Protein AF-A0A8T5RUN1-F1 (afdb_monomer_lite)

Secondary structure (DSSP, 8-state):
-HHHHHHH---HHHHHHHHHHHHHHHHHHHHHHHHHHHH-----SSSSSHHHHHHHHHHHHHHHHHHHHHHHHHHHHHSTT-THHHHHHHHHHHHHHHHHHHHHHHHHHHHHHHH-

Radius of gyration: 17.36 Å; chains: 1; bounding box: 39×23×50 Å

Structure (mmCIF, N/CA/C/O backbone):
data_AF-A0A8T5RUN1-F1
#
_entry.id   AF-A0A8T5RUN1-F1
#
loop_
_atom_site.group_PDB
_atom_site.id
_atom_site.type_symbol
_atom_site.label_atom_id
_atom_site.label_alt_id
_atom_site.label_comp_id
_atom_site.label_asym_id
_atom_site.label_entity_id
_atom_site.label_seq_id
_atom_site.pdbx_PDB_ins_code
_atom_site.Cartn_x
_atom_site.Cartn_y
_atom_site.Cartn_z
_atom_site.occupancy
_atom_site.B_iso_or_equiv
_atom_site.auth_seq_id
_atom_site.auth_comp_id
_atom_site.auth_asym_id
_atom_site.auth_atom_id
_atom_site.pdbx_PDB_model_num
ATOM 1 N N . THR A 1 1 ? 1.004 -10.586 -13.027 1.00 51.66 1 THR A N 1
ATOM 2 C CA . THR A 1 1 ? 2.345 -10.942 -13.540 1.00 51.66 1 THR A CA 1
ATOM 3 C C . THR A 1 1 ? 2.361 -10.908 -15.055 1.00 51.66 1 THR A C 1
ATOM 5 O O . THR A 1 1 ? 2.900 -9.957 -15.587 1.00 51.66 1 THR A O 1
ATOM 8 N N . ILE A 1 2 ? 1.642 -11.805 -15.744 1.00 49.16 2 ILE A N 1
ATOM 9 C CA . ILE A 1 2 ? 1.546 -11.826 -17.222 1.00 49.16 2 ILE A CA 1
ATOM 10 C C . ILE A 1 2 ? 1.032 -10.492 -17.799 1.00 49.16 2 ILE A C 1
ATOM 12 O O . ILE A 1 2 ? 1.607 -9.963 -18.740 1.00 49.16 2 ILE A O 1
ATOM 16 N N . PHE A 1 3 ? 0.011 -9.893 -17.177 1.00 53.91 3 PHE A N 1
ATOM 17 C CA . PHE A 1 3 ? -0.553 -8.607 -17.613 1.00 53.91 3 PHE A CA 1
ATOM 18 C C . PHE A 1 3 ? 0.448 -7.437 -17.525 1.00 53.91 3 PHE A C 1
ATOM 20 O O . PHE A 1 3 ? 0.440 -6.563 -18.382 1.00 53.91 3 PHE A O 1
ATOM 27 N N . PHE A 1 4 ? 1.345 -7.445 -16.528 1.00 52.56 4 PHE A N 1
ATOM 28 C CA . PHE A 1 4 ? 2.366 -6.401 -16.364 1.00 52.56 4 PHE A CA 1
ATOM 29 C C . PHE A 1 4 ? 3.527 -6.566 -17.345 1.00 52.56 4 PHE A C 1
ATOM 31 O O . PHE A 1 4 ? 4.055 -5.578 -17.839 1.00 52.56 4 PHE A O 1
ATOM 38 N N . THR A 1 5 ? 3.899 -7.809 -17.653 1.00 52.69 5 THR A N 1
ATOM 39 C CA . THR A 1 5 ? 4.951 -8.113 -18.629 1.00 52.69 5 THR A CA 1
ATOM 40 C C . THR A 1 5 ? 4.497 -7.822 -20.063 1.00 52.69 5 THR A C 1
ATOM 42 O O . THR A 1 5 ? 5.291 -7.333 -20.855 1.00 52.69 5 THR A O 1
ATOM 45 N N . ILE A 1 6 ? 3.224 -8.081 -20.396 1.00 52.16 6 ILE A N 1
ATOM 46 C CA . ILE A 1 6 ? 2.688 -7.903 -21.758 1.00 52.16 6 ILE A CA 1
ATOM 47 C C . ILE A 1 6 ? 2.353 -6.437 -22.082 1.00 52.16 6 ILE A C 1
ATOM 49 O O . ILE A 1 6 ? 2.551 -6.024 -23.218 1.00 52.16 6 ILE A O 1
ATOM 53 N N . LEU A 1 7 ? 1.847 -5.645 -21.128 1.00 52.00 7 LEU A N 1
ATOM 54 C CA . LEU A 1 7 ? 1.411 -4.265 -21.410 1.00 52.00 7 LEU A CA 1
ATOM 55 C C . LEU A 1 7 ? 2.493 -3.195 -21.240 1.00 52.00 7 LEU A C 1
ATOM 57 O O . LEU A 1 7 ? 2.311 -2.092 -21.746 1.00 52.00 7 LEU A O 1
ATOM 61 N N . PHE A 1 8 ? 3.570 -3.472 -20.502 1.00 55.50 8 PHE A N 1
ATOM 62 C CA . PHE A 1 8 ? 4.397 -2.394 -19.945 1.00 55.50 8 PHE A CA 1
ATOM 63 C C . PHE A 1 8 ? 5.912 -2.597 -20.071 1.00 55.50 8 PHE A C 1
ATOM 65 O O . PHE A 1 8 ? 6.655 -1.863 -19.425 1.00 55.50 8 PHE A O 1
ATOM 72 N N . GLU A 1 9 ? 6.371 -3.586 -20.852 1.00 61.59 9 GLU A N 1
ATOM 73 C CA . GLU A 1 9 ? 7.802 -3.893 -21.071 1.00 61.59 9 GLU A CA 1
ATOM 74 C C . GLU A 1 9 ? 8.639 -3.933 -19.773 1.00 61.59 9 GLU A C 1
ATOM 76 O O . GLU A 1 9 ? 9.840 -3.662 -19.761 1.00 61.59 9 GLU A O 1
ATOM 81 N N . PHE A 1 10 ? 8.009 -4.249 -18.636 1.00 65.62 10 PHE A N 1
ATOM 82 C CA . PHE A 1 10 ? 8.719 -4.306 -17.368 1.00 65.62 10 PHE A CA 1
ATOM 83 C C . PHE A 1 10 ? 9.623 -5.532 -17.348 1.00 65.62 10 PHE A C 1
ATOM 85 O O . PHE A 1 10 ? 9.163 -6.664 -17.521 1.00 65.62 10 PHE A O 1
ATOM 92 N N . ASP A 1 11 ? 10.898 -5.292 -17.050 1.00 72.25 11 ASP A N 1
ATOM 93 C CA . ASP A 1 11 ? 11.863 -6.353 -16.801 1.00 72.25 11 ASP A CA 1
ATOM 94 C C . ASP A 1 11 ? 11.396 -7.241 -15.632 1.00 72.25 11 ASP A C 1
ATOM 96 O O . ASP A 1 11 ? 10.728 -6.777 -14.696 1.00 72.25 11 ASP A O 1
ATOM 100 N N . ALA A 1 12 ? 11.750 -8.526 -15.668 1.00 74.88 12 ALA A N 1
ATOM 101 C CA . ALA A 1 12 ? 11.254 -9.538 -14.734 1.00 74.88 12 ALA A CA 1
ATOM 102 C C . ALA A 1 12 ? 11.502 -9.149 -13.265 1.00 74.88 12 ALA A C 1
ATOM 104 O O . ALA A 1 12 ? 10.661 -9.405 -12.400 1.00 74.88 12 ALA A O 1
ATOM 105 N N . PHE A 1 13 ? 12.615 -8.461 -12.994 1.00 80.31 13 PHE A N 1
ATOM 106 C CA . PHE A 1 13 ? 12.932 -7.904 -11.680 1.00 80.31 13 PHE A CA 1
ATOM 107 C C . PHE A 1 13 ? 11.853 -6.936 -11.173 1.00 80.31 13 PHE A C 1
ATOM 109 O O . PHE A 1 13 ? 11.342 -7.097 -10.063 1.00 80.31 13 PHE A O 1
ATOM 116 N N . TYR A 1 14 ? 11.452 -5.958 -11.988 1.00 75.94 14 TYR A N 1
ATOM 117 C CA . TYR A 1 14 ? 10.448 -4.970 -11.593 1.00 75.94 14 TYR A CA 1
ATOM 118 C C . TYR A 1 14 ? 9.073 -5.604 -11.405 1.00 75.94 14 TYR A C 1
ATOM 120 O O . TYR A 1 14 ? 8.355 -5.235 -10.479 1.00 75.94 14 TYR A O 1
ATOM 128 N N . VAL A 1 15 ? 8.725 -6.604 -12.217 1.00 76.88 15 VAL A N 1
ATOM 129 C CA . VAL A 1 15 ? 7.473 -7.354 -12.050 1.00 76.88 15 VAL A CA 1
ATOM 130 C C . VAL A 1 15 ? 7.410 -8.026 -10.675 1.00 76.88 15 VAL A C 1
ATOM 132 O O . VAL A 1 15 ? 6.373 -7.961 -10.012 1.00 76.88 15 VAL A O 1
ATOM 135 N N . VAL A 1 16 ? 8.511 -8.631 -10.217 1.00 81.88 16 VAL A N 1
ATOM 136 C CA . VAL A 1 16 ? 8.593 -9.227 -8.874 1.00 81.88 16 VAL A CA 1
ATOM 137 C C . VAL A 1 16 ? 8.482 -8.152 -7.793 1.00 81.88 16 VAL A C 1
ATOM 139 O O . VAL A 1 16 ? 7.713 -8.324 -6.848 1.00 81.88 16 VAL A O 1
ATOM 142 N N . VAL A 1 17 ? 9.176 -7.020 -7.941 1.00 82.31 17 VAL A N 1
ATOM 143 C CA . VAL A 1 17 ? 9.104 -5.913 -6.972 1.00 82.31 17 VAL A CA 1
ATOM 144 C C . VAL A 1 17 ? 7.681 -5.362 -6.849 1.00 82.31 17 VAL A C 1
ATOM 146 O O . VAL A 1 17 ? 7.173 -5.241 -5.736 1.00 82.31 17 VAL A O 1
ATOM 149 N N . PHE A 1 18 ? 6.999 -5.084 -7.964 1.00 78.25 18 PHE A N 1
ATOM 150 C CA . PHE A 1 18 ? 5.612 -4.607 -7.944 1.00 78.25 18 PHE A CA 1
ATOM 151 C C . PHE A 1 18 ? 4.645 -5.645 -7.375 1.00 78.25 18 PHE A C 1
ATOM 153 O O . PHE A 1 18 ? 3.693 -5.280 -6.690 1.00 78.25 18 PHE A O 1
ATOM 160 N N . PHE A 1 19 ? 4.893 -6.935 -7.606 1.00 82.00 19 PHE A N 1
ATOM 161 C CA . PHE A 1 19 ? 4.098 -8.000 -7.004 1.00 82.00 19 PHE A CA 1
ATOM 162 C C . PHE A 1 19 ? 4.264 -8.059 -5.478 1.00 82.00 19 PHE A C 1
ATOM 164 O O . PHE A 1 19 ? 3.275 -8.147 -4.752 1.00 82.00 19 PHE A O 1
ATOM 171 N N . ILE A 1 20 ? 5.495 -7.947 -4.973 1.00 85.19 20 ILE A N 1
ATOM 172 C CA . ILE A 1 20 ? 5.764 -7.877 -3.528 1.00 85.19 20 ILE A CA 1
ATOM 173 C C . ILE A 1 20 ? 5.146 -6.608 -2.927 1.00 85.19 20 ILE A C 1
ATOM 175 O O . ILE A 1 20 ? 4.543 -6.666 -1.853 1.00 85.19 20 ILE A O 1
ATOM 179 N N . ALA A 1 21 ? 5.245 -5.476 -3.629 1.00 84.06 21 ALA A N 1
ATOM 180 C CA . ALA A 1 21 ? 4.623 -4.221 -3.222 1.00 84.06 21 ALA A CA 1
ATOM 181 C C . ALA A 1 21 ? 3.094 -4.358 -3.144 1.00 84.06 21 ALA A C 1
ATOM 183 O O . ALA A 1 21 ? 2.492 -3.962 -2.149 1.00 84.06 21 ALA A O 1
ATOM 184 N N . TYR A 1 22 ? 2.474 -5.001 -4.134 1.00 83.25 22 TYR A N 1
ATOM 185 C CA . TYR A 1 22 ? 1.043 -5.292 -4.139 1.00 83.25 22 TYR A CA 1
ATOM 186 C C . TYR A 1 22 ? 0.613 -6.137 -2.933 1.00 83.25 22 TYR A C 1
ATOM 188 O O . TYR A 1 22 ? -0.337 -5.782 -2.235 1.00 83.25 22 TYR A O 1
ATOM 196 N N . LEU A 1 23 ? 1.327 -7.233 -2.651 1.00 84.62 23 LEU A N 1
ATOM 197 C CA . LEU A 1 23 ? 1.027 -8.084 -1.497 1.00 84.62 23 LEU A CA 1
ATOM 198 C C . LEU A 1 23 ? 1.191 -7.325 -0.174 1.00 84.62 23 LEU A C 1
ATOM 200 O O . LEU A 1 23 ? 0.323 -7.403 0.693 1.00 84.62 23 LEU A O 1
ATOM 204 N N . SER A 1 24 ? 2.276 -6.559 -0.039 1.00 86.94 24 SER A N 1
ATOM 205 C CA . SER A 1 24 ? 2.549 -5.747 1.153 1.00 86.94 24 SER A CA 1
ATOM 206 C C . SER A 1 24 ? 1.458 -4.704 1.380 1.00 86.94 24 SER A C 1
ATOM 208 O O . SER A 1 24 ? 0.976 -4.541 2.498 1.00 86.94 24 SER A O 1
ATOM 210 N N . TYR A 1 25 ? 1.022 -4.042 0.310 1.00 86.31 25 TYR A N 1
ATOM 211 C CA . TYR A 1 25 ? -0.076 -3.087 0.353 1.00 86.31 25 TYR A CA 1
ATOM 212 C C . TYR A 1 25 ? -1.402 -3.748 0.763 1.00 86.31 25 TYR A C 1
ATOM 214 O O . TYR A 1 25 ? -2.114 -3.220 1.614 1.00 86.31 25 TYR A O 1
ATOM 222 N N . GLY A 1 26 ? -1.695 -4.950 0.255 1.00 83.12 26 GLY A N 1
ATOM 223 C CA . GLY A 1 26 ? -2.860 -5.730 0.681 1.00 83.12 26 GLY A CA 1
ATOM 224 C C . GLY A 1 26 ? -2.866 -6.042 2.184 1.00 83.12 26 GLY A C 1
ATOM 225 O O . GLY A 1 26 ? -3.911 -5.952 2.829 1.00 83.12 26 GLY A O 1
ATOM 226 N N . ILE A 1 27 ? -1.701 -6.346 2.764 1.00 86.44 27 ILE A N 1
ATOM 227 C CA . ILE A 1 27 ? -1.556 -6.557 4.213 1.00 86.44 27 ILE A CA 1
ATOM 228 C C . ILE A 1 27 ? -1.800 -5.253 4.985 1.00 86.44 27 ILE A C 1
ATOM 230 O O . ILE A 1 27 ? -2.508 -5.268 5.989 1.00 86.44 27 ILE A O 1
ATOM 234 N N . MET A 1 28 ? -1.266 -4.119 4.520 1.00 88.44 28 MET A N 1
ATOM 235 C CA . MET A 1 28 ? -1.468 -2.816 5.177 1.00 88.44 28 MET A CA 1
ATOM 236 C C . MET A 1 28 ? -2.941 -2.412 5.206 1.00 88.44 28 MET A C 1
ATOM 238 O O . MET A 1 28 ? -3.438 -1.985 6.243 1.00 88.44 28 MET A O 1
ATOM 242 N N . VAL A 1 29 ? -3.658 -2.623 4.103 1.00 85.56 29 VAL A N 1
ATOM 243 C CA . VAL A 1 29 ? -5.105 -2.382 4.019 1.00 85.56 29 VAL A CA 1
ATOM 244 C C . VAL A 1 29 ? -5.876 -3.251 5.012 1.00 85.56 29 VAL A C 1
ATOM 246 O O . VAL A 1 29 ? -6.827 -2.785 5.636 1.00 85.56 29 VAL A O 1
ATOM 249 N N . LEU A 1 30 ? -5.472 -4.513 5.191 1.00 85.00 30 LEU A N 1
ATOM 250 C CA . LEU A 1 30 ? -6.087 -5.392 6.186 1.00 85.00 30 LEU A CA 1
ATOM 251 C C . LEU A 1 30 ? -5.848 -4.867 7.612 1.00 85.00 30 LEU A C 1
ATOM 253 O O . LEU A 1 30 ? -6.769 -4.841 8.424 1.00 85.00 30 LEU A O 1
ATOM 257 N N . ILE A 1 31 ? -4.626 -4.417 7.904 1.00 87.00 31 ILE A N 1
ATOM 258 C CA . ILE A 1 31 ? -4.257 -3.814 9.192 1.00 87.00 31 ILE A CA 1
ATOM 259 C C . ILE A 1 31 ? -5.084 -2.544 9.451 1.00 87.00 31 ILE A C 1
ATOM 261 O O . ILE A 1 31 ? -5.619 -2.380 10.549 1.00 87.00 31 ILE A O 1
ATOM 265 N N . GLU A 1 32 ? -5.258 -1.684 8.442 1.00 85.31 32 GLU A N 1
ATOM 266 C CA . GLU A 1 32 ? -6.143 -0.514 8.513 1.00 85.31 32 GLU A CA 1
ATOM 267 C C . GLU A 1 32 ? -7.587 -0.918 8.800 1.00 85.31 32 GLU A C 1
ATOM 269 O O . GLU A 1 32 ? -8.212 -0.355 9.698 1.00 85.31 32 GLU A O 1
ATOM 274 N N . ALA A 1 33 ? -8.107 -1.922 8.089 1.00 81.12 33 ALA A N 1
ATOM 275 C CA . ALA A 1 33 ? -9.466 -2.417 8.276 1.00 81.12 33 ALA A CA 1
ATOM 276 C C . ALA A 1 33 ? -9.707 -2.878 9.719 1.00 81.12 33 ALA A C 1
ATOM 278 O O . ALA A 1 33 ? -10.715 -2.511 10.322 1.00 81.12 33 ALA A O 1
ATOM 279 N N . ILE A 1 34 ? -8.766 -3.641 10.285 1.00 82.31 34 ILE A N 1
ATOM 280 C CA . ILE A 1 34 ? -8.834 -4.107 11.675 1.00 82.31 34 ILE A CA 1
ATOM 281 C C . ILE A 1 34 ? -8.761 -2.919 12.645 1.00 82.31 34 ILE A C 1
ATOM 283 O O . ILE A 1 34 ? -9.528 -2.856 13.605 1.00 82.31 34 ILE A O 1
ATOM 287 N N . GLY A 1 35 ? -7.879 -1.948 12.387 1.00 82.75 35 GLY A N 1
ATOM 288 C CA . GLY A 1 35 ? -7.774 -0.731 13.193 1.00 82.75 35 GLY A CA 1
ATOM 289 C C . GLY A 1 35 ? -9.075 0.074 13.228 1.00 82.75 35 GLY A C 1
ATOM 290 O O . GLY A 1 35 ? -9.540 0.451 14.302 1.00 82.75 35 GLY A O 1
ATOM 291 N N . ILE A 1 36 ? -9.705 0.280 12.068 1.00 80.69 36 ILE A N 1
ATOM 292 C CA . ILE A 1 36 ? -10.994 0.980 11.945 1.00 80.69 36 ILE A CA 1
ATOM 293 C C . ILE A 1 36 ? -12.097 0.221 12.686 1.00 80.69 36 ILE A C 1
ATOM 295 O O . ILE A 1 36 ? -12.868 0.834 13.426 1.00 80.69 36 ILE A O 1
ATOM 299 N N . GLN A 1 37 ? -12.141 -1.107 12.541 1.00 77.25 37 GLN A N 1
ATOM 300 C CA . GLN A 1 37 ? -13.091 -1.958 13.265 1.00 77.25 37 GLN A CA 1
ATOM 301 C C . GLN A 1 37 ? -12.947 -1.848 14.786 1.00 77.25 37 GLN A C 1
ATOM 303 O O . GLN A 1 37 ? -13.944 -1.958 15.495 1.00 77.25 37 GLN A O 1
ATOM 308 N N . GLY A 1 38 ? -11.735 -1.600 15.289 1.00 74.75 38 GLY A N 1
ATOM 309 C CA . GLY A 1 38 ? -11.502 -1.375 16.713 1.00 74.75 38 GLY A CA 1
ATOM 310 C C . GLY A 1 38 ? -12.036 -0.041 17.243 1.00 74.75 38 GLY A C 1
ATOM 311 O O . GLY A 1 38 ? -12.304 0.064 18.434 1.00 74.75 38 GLY A O 1
ATOM 312 N N . PHE A 1 39 ? -12.203 0.973 16.387 1.00 72.25 39 PHE A N 1
ATOM 313 C CA . PHE A 1 39 ? -12.672 2.312 16.769 1.00 72.25 39 PHE A CA 1
ATOM 314 C C . PHE A 1 39 ? -14.170 2.472 16.752 1.00 72.25 39 PHE A C 1
ATOM 316 O O . PHE A 1 39 ? -14.785 3.023 17.659 1.00 72.25 39 PHE A O 1
ATOM 323 N N . SER A 1 40 ? -14.739 2.046 15.645 1.00 67.12 40 SER A N 1
ATOM 324 C CA . SER A 1 40 ? -16.158 1.966 15.498 1.00 67.12 40 SER A CA 1
ATOM 325 C C . SER A 1 40 ? -16.388 0.521 15.134 1.00 67.12 40 SER A C 1
ATOM 327 O O . SER A 1 40 ? -16.162 0.148 13.976 1.00 67.12 40 SER A O 1
ATOM 329 N N . PRO A 1 41 ? -16.892 -0.302 16.063 1.00 59.12 41 PRO A N 1
ATOM 330 C CA . PRO A 1 41 ? -17.590 -1.507 15.673 1.00 59.12 41 PRO A CA 1
ATOM 331 C C . PRO A 1 41 ? -18.897 -1.122 14.947 1.00 59.12 41 PRO A C 1
ATOM 333 O O . PRO A 1 41 ? -19.923 -1.735 15.177 1.00 59.12 41 PRO A O 1
ATOM 336 N N . ALA A 1 42 ? -18.866 -0.146 14.022 1.00 45.75 42 ALA A N 1
ATOM 337 C CA . ALA A 1 42 ? -19.884 0.196 13.029 1.00 45.75 42 ALA A CA 1
ATOM 338 C C . ALA A 1 42 ? -20.237 -0.994 12.120 1.00 45.75 42 ALA A C 1
ATOM 340 O O . ALA A 1 42 ? -21.123 -0.904 11.276 1.00 45.75 42 ALA A O 1
ATOM 341 N N . PHE A 1 43 ? -19.598 -2.143 12.335 1.00 48.12 43 PHE A N 1
ATOM 342 C CA . PHE A 1 43 ? -20.237 -3.447 12.216 1.00 48.12 43 PHE A CA 1
ATOM 343 C C . PHE A 1 43 ? -21.137 -3.749 13.419 1.00 48.12 43 PHE A C 1
ATOM 345 O O . PHE A 1 43 ? -20.984 -4.777 14.076 1.00 48.12 43 PHE A O 1
ATOM 352 N N . GLU A 1 44 ? -22.132 -2.899 13.672 1.00 44.62 44 GLU A N 1
ATOM 353 C CA . GLU A 1 44 ? -23.234 -3.243 14.581 1.00 44.62 44 GLU A CA 1
ATOM 354 C C . GLU A 1 44 ? -23.998 -4.484 14.082 1.00 44.62 44 GLU A C 1
ATOM 356 O O . GLU A 1 44 ? -24.777 -5.105 14.803 1.00 44.62 44 GLU A O 1
ATOM 361 N N . GLU A 1 45 ? -23.706 -4.937 12.8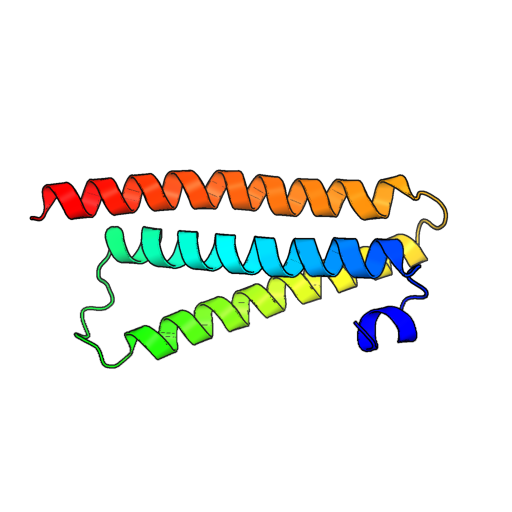66 1.00 49.84 45 GLU A N 1
ATOM 362 C CA . GLU A 1 45 ? -23.980 -6.295 12.455 1.00 49.84 45 GLU A CA 1
ATOM 363 C C . GLU A 1 45 ? -22.959 -7.284 13.004 1.00 49.84 45 GLU A C 1
ATOM 365 O O . GLU A 1 45 ? -21.923 -7.564 12.394 1.00 49.84 45 GLU A O 1
ATOM 370 N N . LYS A 1 46 ? -23.331 -7.929 14.107 1.00 52.69 46 LYS A N 1
ATOM 371 C CA . LYS A 1 46 ? -22.837 -9.263 14.454 1.00 52.69 46 LYS A CA 1
ATOM 372 C C . LYS A 1 46 ? -22.847 -10.167 13.203 1.00 52.69 46 LYS A C 1
ATOM 374 O O . LYS A 1 46 ? -23.883 -10.687 12.797 1.00 52.69 46 LYS A O 1
ATOM 379 N N . GLY A 1 47 ? -21.685 -10.337 12.576 1.00 56.62 47 GLY A N 1
ATOM 380 C CA . GLY A 1 47 ? -21.362 -11.391 11.610 1.00 56.62 47 GLY A CA 1
ATOM 381 C C . GLY A 1 47 ? -21.873 -11.263 10.166 1.00 56.62 47 GLY A C 1
ATOM 382 O O . GLY A 1 47 ? -21.251 -11.862 9.291 1.00 56.62 47 GLY A O 1
ATOM 383 N N . LYS A 1 48 ? -22.948 -10.518 9.855 1.00 60.09 48 LYS A N 1
ATOM 384 C CA . LYS A 1 48 ? -23.616 -10.660 8.538 1.00 60.09 48 LYS A CA 1
ATOM 385 C C . LYS A 1 48 ? -22.995 -9.849 7.388 1.00 60.09 48 LYS A C 1
ATOM 387 O O . LYS A 1 48 ? -22.867 -10.389 6.288 1.00 60.09 48 LYS A O 1
ATOM 392 N N . HIS A 1 49 ? -22.565 -8.602 7.600 1.00 63.84 49 HIS A N 1
ATOM 393 C CA . HIS A 1 49 ? -21.902 -7.795 6.554 1.00 63.84 49 HIS A CA 1
ATOM 394 C C . HIS A 1 49 ? -20.416 -7.512 6.803 1.00 63.84 49 HIS A C 1
ATOM 396 O O . HIS A 1 49 ? -19.782 -6.843 5.985 1.00 63.84 49 HIS A O 1
ATOM 402 N N . MET A 1 50 ? -19.818 -8.096 7.850 1.00 67.50 50 MET A N 1
ATOM 403 C CA . MET A 1 50 ? -18.381 -7.974 8.148 1.00 67.50 50 MET A CA 1
ATOM 404 C C . MET A 1 50 ? -17.491 -8.376 6.972 1.00 67.50 50 MET A C 1
ATOM 406 O O . MET A 1 50 ? -16.678 -7.578 6.504 1.00 67.50 50 MET A O 1
ATOM 410 N N . GLY A 1 51 ? -17.709 -9.578 6.434 1.00 71.19 51 GLY A N 1
ATOM 411 C CA . GLY A 1 51 ? -16.971 -10.055 5.266 1.00 71.19 51 GLY A CA 1
ATOM 412 C C . GLY A 1 51 ? -17.216 -9.201 4.018 1.00 71.19 51 GLY A C 1
ATOM 413 O O . GLY A 1 51 ? -16.278 -8.911 3.284 1.00 71.19 51 GLY A O 1
ATOM 414 N N . MET A 1 52 ? -18.452 -8.734 3.803 1.00 75.62 52 MET A N 1
ATOM 415 C CA . MET A 1 52 ? -18.813 -7.940 2.621 1.00 75.62 52 MET A CA 1
ATOM 416 C C . MET A 1 52 ? -18.140 -6.565 2.619 1.00 75.62 52 MET A C 1
ATOM 418 O O . MET A 1 52 ? -17.646 -6.116 1.589 1.00 75.62 52 MET A O 1
ATOM 422 N N . ASN A 1 53 ? -18.091 -5.889 3.763 1.00 73.50 53 ASN A N 1
ATOM 423 C CA . ASN A 1 53 ? -17.442 -4.584 3.860 1.00 73.50 53 ASN A CA 1
ATOM 424 C C . ASN A 1 53 ? -15.915 -4.708 3.834 1.00 73.50 53 ASN A C 1
ATOM 426 O O . ASN A 1 53 ? -15.271 -3.867 3.213 1.00 73.50 53 ASN A O 1
ATOM 430 N N . MET A 1 54 ? -15.334 -5.763 4.425 1.00 73.81 54 MET A N 1
ATOM 431 C CA . MET A 1 54 ? -13.910 -6.063 4.229 1.00 73.81 54 MET A CA 1
ATOM 432 C C . MET A 1 54 ? -13.601 -6.316 2.750 1.00 73.81 54 MET A C 1
ATOM 434 O O . MET A 1 54 ? -12.655 -5.745 2.215 1.00 73.81 54 MET A O 1
ATOM 438 N N . PHE A 1 55 ? -14.436 -7.094 2.060 1.00 78.00 55 PHE A N 1
ATOM 439 C CA . PHE A 1 55 ? -14.283 -7.349 0.629 1.00 78.00 55 PHE A CA 1
ATOM 440 C C . PHE A 1 55 ? -14.416 -6.072 -0.214 1.00 78.00 55 PHE A C 1
ATOM 442 O O . PHE A 1 55 ? -13.607 -5.842 -1.114 1.00 78.00 55 PHE A O 1
ATOM 449 N N . LYS A 1 56 ? -15.390 -5.203 0.094 1.00 79.06 56 LYS A N 1
ATOM 450 C CA . LYS A 1 56 ? -15.534 -3.886 -0.549 1.00 79.06 56 LYS A CA 1
ATOM 451 C C . LYS A 1 56 ? -14.302 -3.013 -0.326 1.00 79.06 56 LYS A C 1
ATOM 453 O O . LYS A 1 56 ? -13.804 -2.438 -1.288 1.00 79.06 56 LYS A O 1
ATOM 458 N N . LEU A 1 57 ? -13.793 -2.946 0.905 1.00 79.12 57 LEU A N 1
ATOM 459 C CA . LEU A 1 57 ? -12.588 -2.186 1.232 1.00 79.12 57 LEU A CA 1
ATOM 460 C C . LEU A 1 57 ? -11.386 -2.708 0.435 1.00 79.12 57 LEU A C 1
ATOM 462 O O . LEU A 1 57 ? -10.723 -1.928 -0.240 1.00 79.12 57 LEU A O 1
ATOM 466 N N . MET A 1 58 ? -11.153 -4.025 0.436 1.00 78.50 58 MET A N 1
ATOM 467 C CA . MET A 1 58 ? -10.073 -4.629 -0.349 1.00 78.50 58 MET A CA 1
ATOM 468 C C . MET A 1 58 ? -10.229 -4.345 -1.847 1.00 78.50 58 MET A C 1
ATOM 470 O O . MET A 1 58 ? -9.251 -3.994 -2.496 1.00 78.50 58 MET A O 1
ATOM 474 N N . SER A 1 59 ? -11.447 -4.425 -2.389 1.00 79.44 59 SER A N 1
ATOM 475 C CA . SER A 1 59 ? -11.716 -4.155 -3.809 1.00 79.44 59 SER A CA 1
ATOM 476 C C . SER A 1 59 ? -11.423 -2.702 -4.192 1.00 79.44 59 SER A C 1
ATOM 478 O O . SER A 1 59 ? -10.796 -2.446 -5.219 1.00 79.44 59 SER A O 1
ATOM 480 N N . ILE A 1 60 ? -11.836 -1.744 -3.354 1.00 82.69 60 ILE A N 1
ATOM 481 C CA . ILE A 1 60 ? -11.547 -0.318 -3.560 1.00 82.69 60 ILE A CA 1
ATOM 482 C C . ILE A 1 60 ? -10.036 -0.087 -3.536 1.00 82.69 60 ILE A C 1
ATOM 484 O O . ILE A 1 60 ? -9.500 0.550 -4.439 1.00 82.69 60 ILE A O 1
ATOM 488 N N . GLN A 1 61 ? -9.341 -0.652 -2.550 1.00 80.69 61 GLN A N 1
ATOM 489 C CA . GLN A 1 61 ? -7.900 -0.459 -2.400 1.00 80.69 61 GLN A CA 1
ATOM 490 C C . GLN A 1 61 ? -7.109 -1.138 -3.527 1.00 80.69 61 GLN A C 1
ATOM 492 O O . GLN A 1 61 ? -6.160 -0.562 -4.053 1.00 80.69 61 GLN A O 1
ATOM 497 N N . MET A 1 62 ? -7.547 -2.306 -4.006 1.00 78.94 62 MET A N 1
ATOM 498 C CA . MET A 1 62 ? -7.006 -2.903 -5.233 1.00 78.94 62 MET A CA 1
ATOM 499 C C . MET A 1 62 ? -7.156 -1.961 -6.435 1.00 78.94 62 MET A C 1
ATOM 501 O O . MET A 1 62 ? -6.216 -1.818 -7.216 1.00 78.94 62 MET A O 1
ATOM 505 N N . GLY A 1 63 ? -8.301 -1.285 -6.564 1.00 81.44 63 GLY A N 1
ATOM 506 C CA . GLY A 1 63 ? -8.521 -0.258 -7.583 1.00 81.44 63 GLY A CA 1
ATOM 507 C C . GLY A 1 63 ? -7.551 0.921 -7.462 1.00 81.44 63 GLY A C 1
ATOM 508 O O . GLY A 1 63 ? -6.981 1.341 -8.467 1.00 81.44 63 GLY A O 1
ATOM 509 N N . VAL A 1 64 ? -7.302 1.408 -6.241 1.00 83.81 64 VAL A N 1
ATOM 510 C CA . VAL A 1 64 ? -6.331 2.485 -5.967 1.00 83.81 64 VAL A CA 1
ATOM 511 C C . VAL A 1 64 ? -4.921 2.075 -6.390 1.00 83.81 64 VAL A C 1
ATOM 513 O O . VAL A 1 64 ? -4.253 2.826 -7.099 1.00 83.81 64 VAL A O 1
ATOM 516 N N . PHE A 1 65 ? -4.480 0.867 -6.031 1.00 82.31 65 PHE A N 1
ATOM 517 C CA . PHE A 1 65 ? -3.157 0.373 -6.416 1.00 82.31 65 PHE A CA 1
ATOM 518 C C . PHE A 1 65 ? -3.014 0.184 -7.932 1.00 82.31 65 PHE A C 1
ATOM 520 O O . PHE A 1 65 ? -1.975 0.505 -8.506 1.00 82.31 65 PHE A O 1
ATOM 527 N N . MET A 1 66 ? -4.063 -0.291 -8.608 1.00 82.06 66 MET A N 1
ATOM 528 C CA . MET A 1 66 ? -4.063 -0.381 -10.070 1.00 82.06 66 MET A CA 1
ATOM 529 C C . MET A 1 66 ? -4.000 1.003 -10.717 1.00 82.06 66 MET A C 1
ATOM 531 O O . MET A 1 66 ? -3.207 1.202 -11.634 1.00 82.06 66 MET A O 1
ATOM 535 N N . GLY A 1 67 ? -4.769 1.973 -10.215 1.00 84.25 67 GLY A N 1
ATOM 536 C CA . GLY A 1 67 ? -4.698 3.366 -10.662 1.00 84.25 67 GLY A CA 1
ATOM 537 C C . GLY A 1 67 ? -3.305 3.967 -10.470 1.00 84.25 67 GLY A C 1
ATOM 538 O O . GLY A 1 67 ? -2.791 4.635 -11.366 1.00 84.25 67 GLY A O 1
ATOM 539 N N . PHE A 1 68 ? -2.656 3.658 -9.347 1.00 83.69 68 PHE A N 1
ATOM 540 C CA . PHE A 1 68 ? -1.271 4.037 -9.091 1.00 83.69 68 PHE A CA 1
ATOM 541 C C . PHE A 1 68 ? -0.310 3.437 -10.125 1.00 83.69 68 PHE A C 1
ATOM 543 O O . PHE A 1 68 ? 0.493 4.171 -10.691 1.00 83.69 68 PHE A O 1
ATOM 550 N N . ILE A 1 69 ? -0.418 2.145 -10.454 1.00 78.62 69 ILE A N 1
ATOM 551 C CA . ILE A 1 69 ? 0.435 1.554 -11.498 1.00 78.62 69 ILE A CA 1
ATOM 552 C C . ILE A 1 69 ? 0.167 2.189 -12.869 1.00 78.62 69 ILE A C 1
ATOM 554 O O . ILE A 1 69 ? 1.116 2.492 -13.591 1.00 78.62 69 ILE A O 1
ATOM 558 N N . PHE A 1 70 ? -1.093 2.448 -13.224 1.00 81.31 70 PHE A N 1
ATOM 559 C CA . PHE A 1 70 ? -1.418 3.148 -14.471 1.00 81.31 70 PHE A CA 1
ATOM 560 C C . PHE A 1 70 ? -0.775 4.536 -14.540 1.00 81.31 70 PHE A C 1
ATOM 562 O O . PHE A 1 70 ? -0.210 4.894 -15.573 1.00 81.31 70 PHE A O 1
ATOM 569 N N . LEU A 1 71 ? -0.810 5.294 -13.442 1.00 82.50 71 LEU A N 1
ATOM 570 C CA . LEU A 1 71 ? -0.152 6.596 -13.352 1.00 82.50 71 LEU A CA 1
ATOM 571 C C . LEU A 1 71 ? 1.363 6.474 -13.562 1.00 82.50 71 LEU A C 1
ATOM 573 O O . LEU A 1 71 ? 1.943 7.262 -14.304 1.00 82.50 71 LEU A O 1
ATOM 577 N N . MET A 1 72 ? 1.994 5.473 -12.948 1.00 77.56 72 MET A N 1
ATOM 578 C CA . MET A 1 72 ? 3.434 5.224 -13.078 1.00 77.56 72 MET A CA 1
ATOM 579 C C . MET A 1 72 ? 3.841 4.935 -14.518 1.00 77.56 72 MET A C 1
ATOM 581 O O . MET A 1 72 ? 4.833 5.471 -15.004 1.00 77.56 72 MET A O 1
ATOM 585 N N . VAL A 1 73 ? 3.055 4.115 -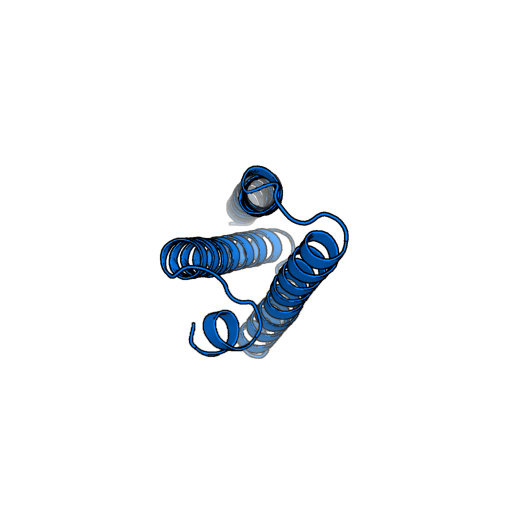15.214 1.00 74.00 73 VAL A N 1
ATOM 586 C CA . VAL A 1 73 ? 3.286 3.817 -16.629 1.00 74.00 73 VAL A CA 1
ATOM 587 C C . VAL A 1 73 ? 3.110 5.070 -17.478 1.00 74.00 73 VAL A C 1
ATOM 589 O O . VAL A 1 73 ? 3.936 5.349 -18.343 1.00 74.00 73 VAL A O 1
ATOM 592 N N . TRP A 1 74 ? 2.036 5.824 -17.250 1.00 78.75 74 TRP A N 1
ATOM 593 C CA . TRP A 1 74 ? 1.776 7.045 -18.005 1.00 78.75 74 TRP A CA 1
ATOM 594 C C . TRP A 1 74 ? 2.920 8.057 -17.849 1.00 78.75 74 TRP A C 1
ATOM 596 O O . TRP A 1 74 ? 3.356 8.646 -18.835 1.00 78.75 74 TRP A O 1
ATOM 606 N N . LEU A 1 75 ? 3.464 8.198 -16.634 1.00 76.06 75 LEU A N 1
ATOM 607 C CA . LEU A 1 75 ? 4.622 9.050 -16.359 1.00 76.06 75 LEU A CA 1
ATOM 608 C C . LEU A 1 75 ? 5.902 8.563 -17.051 1.00 76.06 75 LEU A C 1
ATOM 610 O O . LEU A 1 75 ? 6.636 9.389 -17.589 1.00 76.06 75 LEU A O 1
ATOM 614 N N . GLU A 1 76 ? 6.154 7.251 -17.093 1.00 73.25 76 GLU A N 1
ATOM 615 C CA . GLU A 1 76 ? 7.294 6.677 -17.827 1.00 73.25 76 GLU A CA 1
ATOM 616 C C . GLU A 1 76 ? 7.221 6.999 -19.328 1.00 73.25 76 GLU A C 1
ATOM 618 O O . GLU A 1 76 ? 8.238 7.309 -19.943 1.00 73.25 76 GLU A O 1
ATOM 623 N N . GLY A 1 77 ? 6.017 6.988 -19.911 1.00 72.25 77 GLY A N 1
ATOM 624 C CA . GLY A 1 77 ? 5.806 7.362 -21.312 1.00 72.25 77 GLY A CA 1
ATOM 625 C C . GLY A 1 77 ? 6.120 8.832 -21.621 1.00 72.25 77 GLY A C 1
ATOM 626 O O . GLY A 1 77 ? 6.424 9.162 -22.765 1.00 72.25 77 GLY A O 1
ATOM 627 N N . ILE A 1 78 ? 6.071 9.714 -20.617 1.00 78.00 78 ILE A N 1
ATOM 628 C CA . ILE A 1 78 ? 6.376 11.148 -20.757 1.00 78.00 78 ILE A CA 1
ATOM 629 C C . ILE A 1 78 ? 7.850 11.436 -20.443 1.00 78.00 78 ILE A C 1
ATOM 631 O O . ILE A 1 78 ? 8.460 12.295 -21.079 1.00 78.00 78 ILE A O 1
ATOM 635 N N . LEU A 1 79 ? 8.428 10.733 -19.466 1.00 72.06 79 LEU A N 1
ATOM 636 C CA . LEU A 1 79 ? 9.794 10.932 -18.970 1.00 72.06 79 LEU A CA 1
ATOM 637 C C . LEU A 1 79 ? 10.597 9.617 -19.027 1.00 72.06 79 LEU A C 1
ATOM 639 O O . LEU A 1 79 ? 10.938 9.058 -17.981 1.00 72.06 79 LEU A O 1
ATOM 643 N N . PRO A 1 80 ? 10.922 9.114 -20.232 1.00 67.38 80 PRO A N 1
ATOM 644 C CA . PRO A 1 80 ? 11.623 7.846 -20.378 1.00 67.38 80 PRO A CA 1
ATOM 645 C C . PRO A 1 80 ? 13.068 7.932 -19.857 1.00 67.38 80 PRO A C 1
ATOM 647 O O . PRO A 1 80 ? 13.786 8.894 -20.126 1.00 67.38 80 PRO A O 1
ATOM 650 N N . GLY A 1 81 ? 13.524 6.891 -19.149 1.00 64.44 81 GLY A N 1
ATOM 651 C CA . GLY A 1 81 ? 14.955 6.656 -18.887 1.00 64.44 81 GLY A CA 1
ATOM 652 C C . GLY A 1 81 ? 15.452 6.875 -17.453 1.00 64.44 81 GLY A C 1
ATOM 653 O O . GLY A 1 81 ? 16.617 6.598 -17.169 1.00 64.44 81 GLY A O 1
ATOM 654 N N . LEU A 1 82 ? 14.601 7.295 -16.515 1.00 61.00 82 LEU A N 1
ATOM 655 C CA . LEU A 1 82 ? 14.959 7.358 -15.094 1.00 61.00 82 LEU A CA 1
ATOM 656 C C . LEU A 1 82 ? 14.468 6.100 -14.369 1.00 61.00 82 LEU A C 1
ATOM 658 O O . LEU A 1 82 ? 13.378 6.059 -13.812 1.00 61.00 82 LEU A O 1
ATOM 662 N N . THR A 1 83 ? 15.306 5.066 -14.300 1.00 60.81 83 THR A N 1
ATOM 663 C CA . THR A 1 83 ? 15.031 3.838 -13.521 1.00 60.81 83 THR A CA 1
ATOM 664 C C . THR A 1 83 ? 14.731 4.114 -12.042 1.00 60.81 83 THR A C 1
ATOM 666 O O . THR A 1 83 ? 13.931 3.403 -11.428 1.00 60.81 83 THR A O 1
ATOM 669 N N . ALA A 1 84 ? 15.297 5.187 -11.476 1.00 62.91 84 ALA A N 1
ATOM 670 C CA . ALA A 1 84 ? 14.977 5.673 -10.131 1.00 62.91 84 ALA A CA 1
ATOM 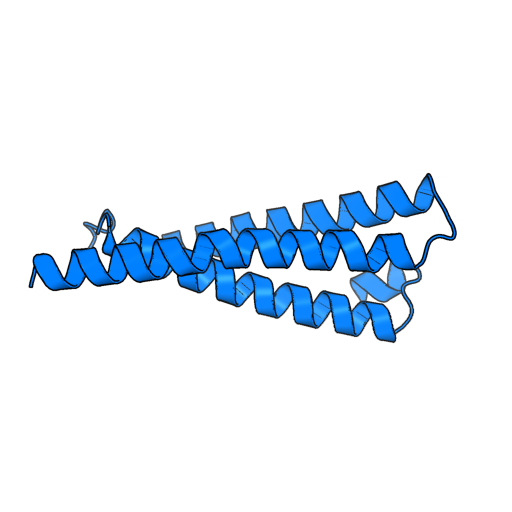671 C C . ALA A 1 84 ? 13.505 6.103 -9.978 1.00 62.91 84 ALA A C 1
ATOM 673 O O . ALA A 1 84 ? 12.959 6.044 -8.871 1.00 62.91 84 ALA A O 1
ATOM 674 N N . TRP A 1 85 ? 12.843 6.482 -11.077 1.00 67.62 85 TRP A N 1
ATOM 675 C CA . TRP A 1 85 ? 11.463 6.959 -11.067 1.00 67.62 85 TRP A CA 1
ATOM 676 C C . TRP A 1 85 ? 10.436 5.822 -10.919 1.00 67.62 85 TRP A C 1
ATOM 678 O O . TRP A 1 85 ? 9.324 6.056 -10.467 1.00 67.62 85 TRP A O 1
ATOM 688 N N . LYS A 1 86 ? 10.815 4.567 -11.198 1.00 67.94 86 LYS A N 1
ATOM 689 C CA . LYS A 1 86 ? 9.933 3.389 -11.042 1.00 67.94 86 LYS A CA 1
ATOM 690 C C . LYS A 1 86 ? 9.830 2.917 -9.588 1.00 67.94 86 LYS A C 1
ATOM 692 O O . LYS A 1 86 ? 8.772 2.488 -9.124 1.00 67.94 86 LYS A O 1
ATOM 697 N N . LEU A 1 87 ? 10.93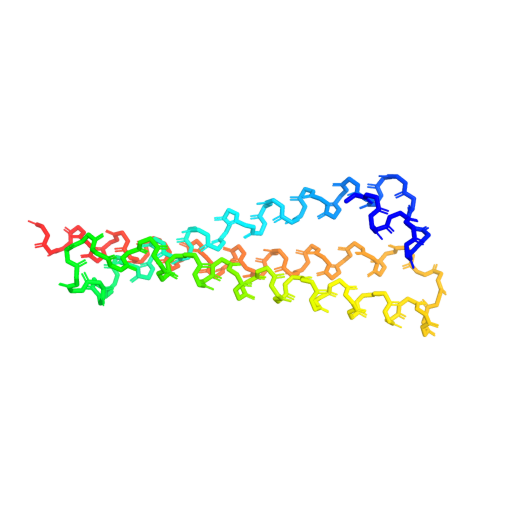9 2.996 -8.851 1.00 75.25 87 LEU A N 1
ATOM 698 C CA . LEU A 1 87 ? 11.044 2.482 -7.480 1.00 75.25 87 LEU A CA 1
ATOM 699 C C . LEU A 1 87 ? 10.686 3.527 -6.429 1.00 75.25 87 LEU A C 1
ATOM 701 O O . LEU A 1 87 ? 9.939 3.221 -5.504 1.00 75.25 87 LEU A O 1
ATOM 705 N N . THR A 1 88 ? 11.182 4.756 -6.575 1.00 81.62 88 THR A N 1
ATOM 706 C CA . THR A 1 88 ? 11.023 5.811 -5.561 1.00 81.62 88 THR A CA 1
ATOM 707 C C . THR A 1 88 ? 9.560 6.075 -5.186 1.00 81.62 88 THR A C 1
ATOM 709 O O . THR A 1 88 ? 9.238 6.011 -4.000 1.00 81.62 88 THR A O 1
ATOM 712 N N . PRO A 1 89 ? 8.634 6.299 -6.136 1.00 80.31 89 PRO A N 1
ATOM 713 C CA . PRO A 1 89 ? 7.247 6.561 -5.789 1.00 80.31 89 PRO A CA 1
ATOM 714 C C . PRO A 1 89 ? 6.532 5.302 -5.298 1.00 80.31 89 PRO A C 1
ATOM 716 O O . PRO A 1 89 ? 5.672 5.418 -4.435 1.00 80.31 89 PRO A O 1
ATOM 719 N N . THR A 1 90 ? 6.923 4.102 -5.743 1.00 81.31 90 THR A N 1
ATOM 720 C CA . THR A 1 90 ? 6.399 2.835 -5.196 1.00 81.31 90 THR A CA 1
ATOM 721 C C . THR A 1 90 ? 6.760 2.692 -3.719 1.00 81.31 90 THR A C 1
ATOM 723 O O . THR A 1 90 ? 5.899 2.409 -2.890 1.00 81.31 90 THR A O 1
ATOM 726 N N . ILE A 1 91 ? 8.022 2.953 -3.372 1.00 84.44 91 ILE A N 1
ATOM 727 C CA . ILE A 1 91 ? 8.509 2.922 -1.990 1.00 84.44 91 ILE A CA 1
ATOM 728 C C . ILE A 1 91 ? 7.825 4.006 -1.151 1.00 84.44 91 ILE A C 1
ATOM 730 O O . ILE A 1 91 ? 7.396 3.721 -0.034 1.00 84.44 91 ILE A O 1
ATOM 734 N N . LEU A 1 92 ? 7.686 5.228 -1.676 1.00 86.25 92 LEU A N 1
ATOM 735 C CA . LEU A 1 92 ? 6.988 6.320 -0.990 1.00 86.25 92 LEU A CA 1
ATOM 736 C C . LEU A 1 92 ? 5.519 5.980 -0.736 1.00 86.25 92 LEU A C 1
ATOM 738 O O . LEU A 1 92 ? 5.048 6.150 0.384 1.00 86.25 92 LEU A O 1
ATOM 742 N N . PHE A 1 93 ? 4.817 5.452 -1.740 1.00 85.94 93 PHE A N 1
ATOM 743 C CA . PHE A 1 93 ? 3.419 5.040 -1.629 1.00 85.94 93 PHE A CA 1
ATOM 744 C C . PHE A 1 93 ? 3.231 4.007 -0.514 1.00 85.94 93 PHE A C 1
ATOM 746 O O . PHE A 1 93 ? 2.405 4.186 0.380 1.00 85.94 93 PHE A O 1
ATOM 753 N N . ILE A 1 94 ? 4.068 2.966 -0.513 1.00 86.50 94 ILE A N 1
ATOM 754 C CA . ILE A 1 94 ? 4.080 1.942 0.536 1.00 86.50 94 ILE A CA 1
ATOM 755 C C . ILE A 1 94 ? 4.401 2.546 1.907 1.00 86.50 94 ILE A C 1
ATOM 757 O O . ILE A 1 94 ? 3.734 2.230 2.887 1.00 86.50 94 ILE A O 1
ATOM 761 N N . SER A 1 95 ? 5.399 3.425 1.989 1.00 86.50 95 SER A N 1
ATOM 762 C CA . SER A 1 95 ? 5.844 4.018 3.256 1.00 86.50 95 SER A CA 1
ATOM 763 C C . SER A 1 95 ? 4.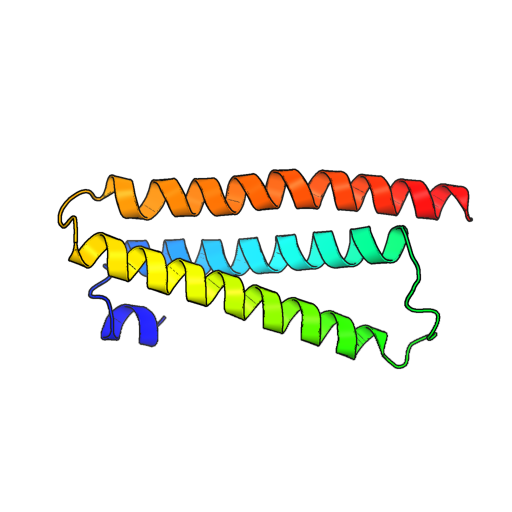770 4.905 3.883 1.00 86.50 95 SER A C 1
ATOM 765 O O . SER A 1 95 ? 4.562 4.851 5.093 1.00 86.50 95 SER A O 1
ATOM 767 N N . ILE A 1 96 ? 4.059 5.690 3.070 1.00 86.69 96 ILE A N 1
ATOM 768 C CA . ILE A 1 96 ? 2.944 6.530 3.523 1.00 86.69 96 ILE A CA 1
ATOM 769 C C . ILE A 1 96 ? 1.816 5.652 4.067 1.00 86.69 96 ILE A C 1
ATOM 771 O O . ILE A 1 96 ? 1.324 5.900 5.167 1.00 86.69 96 ILE A O 1
ATOM 775 N N 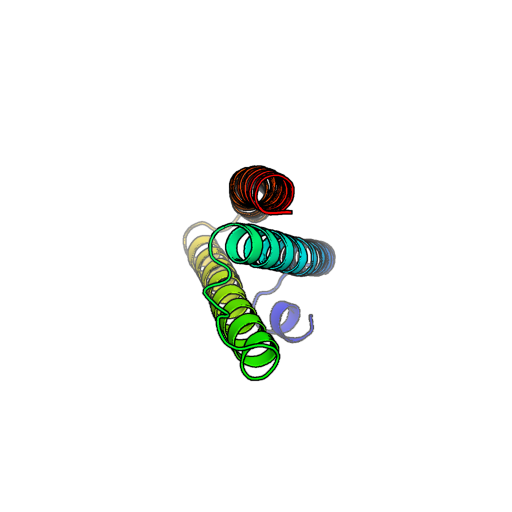. HIS A 1 97 ? 1.445 4.590 3.350 1.00 85.75 97 HIS A N 1
ATOM 776 C CA . HIS A 1 97 ? 0.417 3.667 3.828 1.00 85.75 97 HIS A CA 1
ATOM 777 C C . HIS A 1 97 ? 0.835 2.917 5.090 1.00 85.75 97 HIS A C 1
ATOM 779 O O . HIS A 1 97 ? 0.037 2.768 6.013 1.00 85.75 97 HIS A O 1
ATOM 785 N N . LEU A 1 98 ? 2.098 2.513 5.206 1.00 86.44 98 LEU A N 1
ATOM 786 C CA . LEU A 1 98 ? 2.616 1.929 6.440 1.00 86.44 98 LEU A CA 1
ATOM 787 C C . LEU A 1 98 ? 2.517 2.918 7.616 1.00 86.44 98 LEU A C 1
ATOM 789 O O . LEU A 1 98 ? 2.098 2.549 8.714 1.00 86.44 98 LEU A O 1
ATOM 793 N N . ALA A 1 99 ? 2.861 4.186 7.375 1.00 87.69 99 ALA A N 1
ATOM 794 C CA . ALA A 1 99 ? 2.822 5.246 8.377 1.00 87.69 99 ALA A CA 1
ATOM 795 C C . ALA A 1 99 ? 1.399 5.603 8.834 1.00 87.69 99 ALA A C 1
ATOM 797 O O . ALA A 1 99 ? 1.245 6.128 9.931 1.00 87.69 99 ALA A O 1
ATOM 798 N N . ILE A 1 100 ? 0.371 5.312 8.035 1.00 85.81 100 ILE A N 1
ATOM 799 C CA . ILE A 1 100 ? -1.039 5.524 8.400 1.00 85.81 100 ILE A CA 1
ATOM 800 C C . ILE A 1 100 ? -1.627 4.264 9.052 1.00 85.81 100 ILE A C 1
ATOM 802 O O . ILE A 1 100 ? -2.253 4.345 10.112 1.00 85.81 100 ILE A O 1
ATOM 806 N N . SER A 1 101 ? -1.378 3.097 8.457 1.00 85.94 101 SER A N 1
ATOM 807 C CA . SER A 1 101 ? -1.930 1.809 8.888 1.00 85.94 101 SER A CA 1
ATOM 808 C C . SER A 1 101 ? -1.514 1.405 10.298 1.00 85.94 101 SER A C 1
ATOM 810 O O . SER A 1 101 ? -2.360 0.994 11.095 1.00 85.94 101 SER A O 1
ATOM 812 N N . LEU A 1 102 ? -0.233 1.561 10.647 1.00 88.75 102 LEU A N 1
ATOM 813 C CA . LEU A 1 102 ? 0.276 1.170 11.961 1.00 88.75 102 LEU A CA 1
ATOM 814 C C . LEU A 1 102 ? -0.330 2.008 13.098 1.00 88.75 102 LEU A C 1
ATOM 816 O O . LEU A 1 102 ? -0.880 1.405 14.027 1.00 88.75 102 LEU A O 1
ATOM 820 N N . PRO A 1 103 ? -0.294 3.359 13.069 1.00 87.56 103 PRO A N 1
ATOM 821 C CA . PRO A 1 103 ? -0.963 4.159 14.087 1.00 87.56 103 PRO A CA 1
ATOM 822 C C . PRO A 1 103 ? -2.441 3.825 14.209 1.00 87.56 103 PRO A C 1
ATOM 824 O O . PRO A 1 103 ? -2.897 3.611 15.328 1.00 87.56 103 PRO A O 1
ATOM 827 N N . LEU A 1 104 ? -3.162 3.708 13.089 1.00 85.50 104 LEU A N 1
ATOM 828 C CA . LEU A 1 104 ? -4.594 3.408 13.079 1.00 85.50 104 LEU A CA 1
ATOM 829 C C . LEU A 1 104 ? -4.900 2.074 13.769 1.00 85.50 104 LEU A C 1
ATOM 831 O O . LEU A 1 104 ? -5.807 1.994 14.597 1.00 85.50 104 LEU A O 1
ATOM 835 N N . PHE A 1 105 ? -4.094 1.049 13.499 1.00 87.31 105 PHE A N 1
ATOM 836 C CA . PHE A 1 105 ? -4.200 -0.254 14.145 1.00 87.31 105 PHE A CA 1
ATOM 837 C C . PHE A 1 105 ? -3.930 -0.200 15.651 1.00 87.31 105 PHE A C 1
ATOM 839 O O . PHE A 1 105 ? -4.739 -0.683 16.444 1.00 87.31 105 PHE A O 1
ATOM 846 N N . PHE A 1 106 ? -2.830 0.431 16.075 1.00 87.88 106 PHE A N 1
ATOM 847 C CA . PHE A 1 106 ? -2.511 0.579 17.501 1.00 87.88 106 PHE A CA 1
ATOM 848 C C . PHE A 1 106 ? -3.576 1.370 18.256 1.00 87.88 106 PHE A C 1
ATOM 850 O O . PHE A 1 106 ? -3.925 1.049 19.394 1.00 87.88 106 PHE A O 1
ATOM 857 N N . MET A 1 107 ? -4.074 2.420 17.620 1.00 86.50 107 MET A N 1
ATOM 858 C CA . MET A 1 107 ? -5.124 3.276 18.131 1.00 86.50 107 MET A CA 1
ATOM 859 C C . MET A 1 107 ? -6.446 2.494 18.280 1.00 86.50 107 MET A C 1
ATOM 861 O O . MET A 1 107 ? -7.047 2.550 19.355 1.00 86.50 107 MET A O 1
ATOM 865 N N . GLY A 1 108 ? -6.828 1.681 17.287 1.00 84.44 108 GLY A N 1
ATOM 866 C CA . GLY A 1 108 ? -8.016 0.818 17.339 1.00 84.44 108 GLY A CA 1
ATOM 867 C C . GLY A 1 108 ? -7.918 -0.272 18.409 1.00 84.44 108 GLY A C 1
ATOM 868 O O . GLY A 1 108 ? -8.832 -0.440 19.213 1.00 84.44 108 GLY A O 1
ATOM 869 N N . LEU A 1 109 ? -6.767 -0.948 18.513 1.00 84.31 109 LEU A N 1
ATOM 870 C CA . LEU A 1 109 ? -6.508 -1.932 19.574 1.00 84.31 109 LEU A CA 1
ATOM 871 C C . LEU A 1 109 ? -6.594 -1.324 20.979 1.00 84.31 109 LEU A C 1
ATOM 873 O O . LEU A 1 109 ? -7.129 -1.942 21.899 1.00 84.31 109 LEU A O 1
ATOM 877 N N . ARG A 1 110 ? -6.050 -0.115 21.173 1.00 85.12 110 ARG A N 1
ATOM 878 C CA . ARG A 1 110 ? -6.137 0.592 22.460 1.00 85.12 110 ARG A CA 1
ATOM 879 C C . ARG A 1 110 ? -7.566 0.987 22.807 1.00 85.12 110 ARG A C 1
ATOM 881 O O . ARG A 1 110 ? -7.869 1.073 23.992 1.00 85.12 110 ARG A O 1
ATOM 888 N N . HIS A 1 111 ? -8.402 1.266 21.812 1.00 80.94 111 HIS A N 1
ATOM 889 C CA . HIS A 1 111 ? -9.808 1.578 22.034 1.00 80.94 111 HIS A CA 1
ATOM 890 C C . HIS A 1 111 ? -10.575 0.338 22.508 1.00 80.94 111 HIS A C 1
ATOM 892 O O . HIS A 1 111 ? -11.214 0.403 23.553 1.00 80.94 111 HIS A O 1
ATOM 898 N N . LEU A 1 112 ? -10.399 -0.808 21.838 1.00 75.75 112 LEU A N 1
ATOM 899 C CA . LEU A 1 112 ? -11.006 -2.087 22.240 1.00 75.75 112 LEU A CA 1
ATOM 900 C C . LEU A 1 112 ? -10.668 -2.476 23.687 1.00 75.75 112 LEU A C 1
ATOM 902 O O . LEU A 1 112 ? -11.565 -2.776 24.466 1.00 75.75 112 LEU A O 1
ATOM 906 N N . LYS A 1 113 ? -9.391 -2.366 24.086 1.00 72.19 113 LYS A N 1
ATOM 907 C CA . LYS A 1 113 ? -8.932 -2.669 25.458 1.00 72.19 113 LYS A CA 1
ATOM 908 C C . LYS A 1 113 ? -9.523 -1.784 26.561 1.00 72.19 113 LYS A C 1
ATOM 910 O O . LYS A 1 113 ? -9.291 -2.063 27.728 1.00 72.19 113 LYS A O 1
ATOM 915 N N . LYS A 1 114 ? -10.145 -0.656 26.212 1.00 68.62 114 LYS A N 1
ATOM 916 C CA . LYS A 1 114 ? -10.812 0.230 27.179 1.00 68.62 114 LYS A CA 1
ATOM 917 C C . LYS A 1 114 ? -12.311 -0.054 27.296 1.00 68.62 114 LYS A C 1
ATOM 919 O O . LYS A 1 114 ? -12.937 0.510 28.187 1.00 68.62 114 LYS A O 1
ATOM 924 N N . ILE A 1 115 ? -12.876 -0.813 26.355 1.00 61.22 115 ILE A N 1
ATOM 925 C CA . ILE A 1 115 ? -14.304 -1.149 26.296 1.00 61.22 115 ILE A CA 1
ATOM 926 C C . ILE A 1 115 ? -14.572 -2.506 26.969 1.00 61.22 115 ILE A C 1
ATOM 928 O O . ILE A 1 115 ? -15.625 -2.655 27.585 1.00 61.22 115 ILE A O 1
ATOM 932 N N . GLU A 1 116 ? -13.639 -3.463 26.862 1.00 50.06 116 GLU A N 1
ATOM 933 C CA . GLU A 1 116 ? -13.582 -4.680 27.701 1.00 50.06 116 GLU A CA 1
ATOM 934 C C . GLU A 1 116 ? -13.087 -4.378 29.122 1.00 50.06 116 GLU A C 1
ATOM 936 O O . GLU A 1 116 ? -13.635 -4.991 30.067 1.00 50.06 116 GLU A O 1
#

Foldseek 3Di:
DVVCCVPQVDDPVLVVVLVVLLVLQLVLLVLLLLLVCLVDVVCPPPPDCSVVVSVVSSVVSNVVSVVVVVVLRVVCVVVPDPPVSSVVVSVVVSVVSNVVSVVSNVNSVVSNVVVD

Sequence (116 aa):
TIFFTILFEFDAFYVVVFFIAYLSYGIMVLIEAIGIQGFSPAFEEKGKHMGMNMFKLMSIQMGVFMGFIFLMVWLEGILPGLTAWKLTPTILFISIHLAISLPLFFMGLRHLKKIE

pLDDT: mean 75.06, std 11.76, range [44.62, 88.75]